Protein AF-A0A150MR92-F1 (afdb_monomer_lite)

Organism: Geobacillus stearothermophilus (NCBI:txid1422)

Secondary structure (DSSP, 8-state):
-EEEEGGG--TT-BBSS-EE-TTS-EEE-TTPBPPHHHHHHHHHTT--EEEE-

Radius of gyration: 9.84 Å; chains: 1; bounding box: 21×20×25 Å

Foldseek 3Di:
DDKDFLVPDDQQWFAQAFDADPVRHTPDGGGDGDDPVNSVVCVVSVNTITHTD

pLDDT: mean 95.15, std 2.65, range [84.69, 97.81]

Structure (mmCIF, N/CA/C/O backbone):
data_AF-A0A150MR92-F1
#
_entry.id   AF-A0A150MR92-F1
#
loop_
_atom_site.group_PDB
_atom_site.id
_atom_site.type_symbol
_atom_site.label_atom_id
_atom_site.label_alt_id
_atom_site.label_comp_id
_atom_site.label_asym_id
_atom_site.label_entity_id
_atom_site.label_seq_id
_atom_site.pdbx_PDB_ins_code
_atom_site.Cartn_x
_atom_site.Cartn_y
_atom_site.Cartn_z
_atom_site.occupancy
_atom_site.B_iso_or_equiv
_atom_site.auth_seq_id
_atom_site.auth_comp_id
_atom_site.auth_asym_id
_atom_site.auth_atom_id
_atom_site.pdbx_PDB_model_num
ATOM 1 N N . MET A 1 1 ? -7.176 14.325 -0.629 1.00 84.69 1 MET A N 1
ATOM 2 C CA . MET A 1 1 ? -6.102 13.440 -1.133 1.00 84.69 1 MET A CA 1
ATOM 3 C C . MET A 1 1 ? -4.763 13.931 -0.626 1.00 84.69 1 MET A C 1
ATOM 5 O O . MET A 1 1 ? -4.405 15.075 -0.884 1.00 84.69 1 MET A O 1
ATOM 9 N N . ARG A 1 2 ? -4.037 13.082 0.101 1.00 93.12 2 ARG A N 1
ATOM 10 C CA . ARG A 1 2 ? -2.763 13.428 0.738 1.00 93.12 2 ARG A CA 1
ATOM 11 C C . ARG A 1 2 ? -1.659 12.494 0.249 1.00 93.12 2 ARG A C 1
ATOM 13 O O . ARG A 1 2 ? -1.748 11.287 0.463 1.00 93.12 2 ARG A O 1
ATOM 20 N N . LYS A 1 3 ? -0.623 13.047 -0.389 1.00 96.12 3 LYS A N 1
ATOM 21 C CA . LYS A 1 3 ? 0.607 12.310 -0.719 1.00 96.12 3 LYS A CA 1
ATOM 22 C C . LYS A 1 3 ? 1.471 12.225 0.532 1.00 96.12 3 LYS A C 1
ATOM 24 O O . LYS A 1 3 ? 1.797 13.258 1.111 1.00 96.12 3 LYS A O 1
ATOM 29 N N . ILE A 1 4 ? 1.856 11.021 0.935 1.00 97.31 4 ILE A N 1
ATOM 30 C CA . ILE A 1 4 ? 2.761 10.817 2.069 1.00 97.31 4 ILE A CA 1
ATOM 31 C C . ILE A 1 4 ? 3.884 9.858 1.698 1.00 97.31 4 ILE A C 1
ATOM 33 O O . ILE A 1 4 ? 3.713 9.005 0.826 1.00 97.31 4 ILE A O 1
ATOM 37 N N . HIS A 1 5 ? 5.027 9.997 2.369 1.00 97.44 5 HIS A N 1
ATOM 38 C CA . HIS A 1 5 ? 6.060 8.969 2.333 1.00 97.44 5 HIS A CA 1
ATOM 39 C C . HIS A 1 5 ? 5.566 7.722 3.081 1.00 97.44 5 HIS A C 1
ATOM 41 O O . HIS A 1 5 ? 4.883 7.844 4.101 1.00 97.44 5 HIS A O 1
ATOM 47 N N . ILE A 1 6 ? 5.907 6.528 2.597 1.00 96.06 6 ILE A N 1
ATOM 48 C CA . ILE A 1 6 ? 5.372 5.264 3.116 1.00 96.06 6 ILE A CA 1
ATOM 49 C C . ILE A 1 6 ? 5.728 5.012 4.585 1.00 96.06 6 ILE A C 1
ATOM 51 O O . ILE A 1 6 ? 4.966 4.371 5.300 1.00 96.06 6 ILE A O 1
ATOM 55 N N . SER A 1 7 ? 6.841 5.577 5.065 1.00 96.19 7 SER A N 1
ATOM 56 C CA . SER A 1 7 ? 7.234 5.513 6.480 1.00 96.19 7 SER A CA 1
ATOM 57 C C . SER A 1 7 ? 6.250 6.217 7.419 1.00 96.19 7 SER A C 1
ATOM 59 O O . SER A 1 7 ? 6.284 5.979 8.621 1.00 96.19 7 SER A O 1
ATOM 61 N N . HIS A 1 8 ? 5.393 7.097 6.893 1.00 96.75 8 HIS A N 1
ATOM 62 C CA . HIS A 1 8 ? 4.359 7.796 7.657 1.00 96.75 8 HIS A CA 1
ATOM 63 C C . HIS A 1 8 ? 2.975 7.151 7.517 1.00 96.75 8 HIS A C 1
ATOM 65 O O . HIS A 1 8 ? 2.032 7.619 8.157 1.00 96.75 8 HIS A O 1
ATOM 71 N N . ALA A 1 9 ? 2.842 6.111 6.687 1.00 96.25 9 ALA A N 1
ATOM 72 C CA . ALA A 1 9 ? 1.598 5.372 6.534 1.00 96.25 9 ALA A CA 1
ATOM 73 C C . ALA A 1 9 ? 1.303 4.563 7.798 1.00 96.25 9 ALA A C 1
ATOM 75 O O . ALA A 1 9 ? 2.204 3.998 8.421 1.00 96.25 9 ALA A O 1
ATOM 76 N N . LYS A 1 10 ? 0.028 4.492 8.170 1.00 97.19 10 LYS A N 1
ATOM 77 C CA . LYS A 1 10 ? -0.442 3.788 9.360 1.00 97.19 10 LYS A CA 1
ATOM 78 C C . LYS A 1 10 ? -1.503 2.768 8.986 1.00 97.19 10 LYS A C 1
ATOM 80 O O . LYS A 1 10 ? -2.274 2.948 8.045 1.00 97.19 10 LYS A O 1
ATOM 85 N N . SER A 1 11 ? -1.563 1.684 9.754 1.00 97.50 11 SER A N 1
ATOM 86 C CA . SER A 1 11 ? -2.657 0.725 9.620 1.00 97.50 11 SER A CA 1
ATOM 87 C C . SER A 1 11 ? -3.996 1.438 9.817 1.00 97.50 11 SER A C 1
ATOM 89 O O . SER A 1 11 ? -4.166 2.178 10.783 1.00 97.50 11 SER A O 1
ATOM 91 N N . GLY A 1 12 ? -4.943 1.201 8.913 1.00 97.31 12 GLY A N 1
ATOM 92 C CA . GLY A 1 12 ? -6.241 1.877 8.885 1.00 97.31 12 GLY A CA 1
ATOM 93 C C . GLY A 1 12 ? -6.363 2.968 7.819 1.00 97.31 12 GLY A C 1
ATOM 94 O O . GLY A 1 12 ? -7.491 3.253 7.406 1.00 97.31 12 GLY A O 1
ATOM 95 N N . ASP A 1 13 ? -5.240 3.506 7.330 1.00 97.06 13 ASP A N 1
ATOM 96 C CA . ASP A 1 13 ? -5.216 4.460 6.218 1.00 97.06 13 ASP A CA 1
ATOM 97 C C . ASP A 1 13 ? -5.860 3.853 4.963 1.00 97.06 13 ASP A C 1
ATOM 99 O O . ASP A 1 13 ? -5.730 2.657 4.706 1.00 97.06 13 ASP A O 1
ATOM 103 N N . VAL A 1 14 ? -6.554 4.664 4.165 1.00 97.62 14 VAL A N 1
ATOM 104 C CA . VAL A 1 14 ? -7.269 4.195 2.968 1.00 97.62 14 VAL A CA 1
ATOM 105 C C . VAL A 1 14 ? -6.610 4.754 1.715 1.00 97.62 14 VAL A C 1
ATOM 107 O O . VAL A 1 14 ? -6.459 5.969 1.586 1.00 97.62 14 VAL A O 1
ATOM 110 N N . LEU A 1 15 ? -6.250 3.874 0.776 1.00 96.94 15 LEU A N 1
ATOM 111 C CA . LEU A 1 15 ? -5.687 4.274 -0.514 1.00 96.94 15 LEU A CA 1
ATOM 112 C C . LEU A 1 15 ? -6.682 5.121 -1.312 1.00 96.94 15 LEU A C 1
ATOM 114 O O . LEU A 1 15 ? -7.826 4.724 -1.540 1.00 96.94 15 LEU A O 1
ATOM 118 N N . ALA A 1 16 ? -6.227 6.279 -1.779 1.00 97.25 16 ALA A N 1
ATOM 119 C CA . ALA A 1 16 ? -7.031 7.186 -2.593 1.00 97.25 16 ALA A CA 1
ATOM 120 C C . ALA A 1 16 ? -6.989 6.860 -4.092 1.00 97.25 16 ALA A C 1
ATOM 122 O O . ALA A 1 16 ? -7.874 7.290 -4.830 1.00 97.25 16 ALA A O 1
ATOM 123 N N . VAL A 1 17 ? -5.973 6.118 -4.538 1.00 96.25 17 VAL A N 1
ATOM 124 C CA . VAL A 1 17 ? -5.736 5.744 -5.940 1.00 96.25 17 VAL A CA 1
ATOM 125 C C . VAL A 1 17 ? -5.267 4.295 -6.027 1.00 96.25 17 VAL A C 1
ATOM 127 O O . VAL A 1 17 ? -4.759 3.756 -5.041 1.00 96.25 17 VAL A O 1
ATOM 130 N N . ASP A 1 18 ? -5.421 3.692 -7.203 1.00 96.31 18 ASP A N 1
ATOM 131 C CA . ASP A 1 18 ? -4.819 2.395 -7.498 1.00 96.31 18 ASP A CA 1
ATOM 132 C C . ASP A 1 18 ? -3.292 2.510 -7.465 1.00 96.31 18 ASP A C 1
ATOM 134 O O . ASP A 1 18 ? -2.700 3.469 -7.968 1.00 96.31 18 ASP A O 1
ATOM 138 N N . LEU A 1 19 ? -2.651 1.517 -6.861 1.00 94.50 19 LEU A N 1
ATOM 139 C CA . LEU A 1 19 ? -1.209 1.373 -6.840 1.00 94.50 19 LEU A CA 1
ATOM 140 C C . LEU A 1 19 ? -0.810 0.316 -7.866 1.00 94.50 19 LEU A C 1
ATOM 142 O O . LEU A 1 19 ? -1.288 -0.816 -7.800 1.00 94.50 19 LEU A O 1
ATOM 146 N N . PHE A 1 20 ? 0.093 0.664 -8.775 1.00 92.75 20 PHE A N 1
ATOM 147 C CA . PHE A 1 20 ? 0.555 -0.226 -9.837 1.00 92.75 20 PHE A CA 1
ATOM 148 C C . PHE A 1 20 ? 1.999 -0.667 -9.594 1.00 92.75 20 PHE A C 1
ATOM 150 O O . PHE A 1 20 ? 2.818 0.090 -9.070 1.00 92.75 20 PHE A O 1
ATOM 157 N N . ALA A 1 21 ?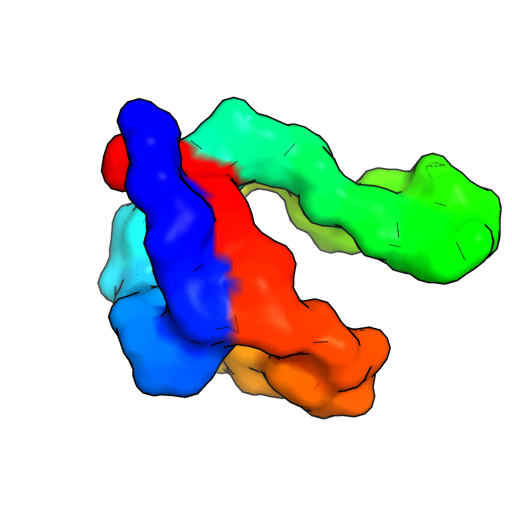 2.318 -1.897 -9.979 1.00 90.12 21 ALA A N 1
ATOM 158 C CA . ALA A 1 21 ? 3.689 -2.371 -10.091 1.00 90.12 21 ALA A CA 1
ATOM 159 C C . ALA A 1 21 ? 4.339 -1.844 -11.379 1.00 90.12 21 ALA A C 1
ATOM 161 O O . ALA A 1 21 ? 3.664 -1.392 -12.302 1.00 90.12 21 ALA A O 1
ATOM 162 N N . ALA A 1 22 ? 5.665 -1.971 -11.475 1.00 88.44 22 ALA A N 1
ATOM 163 C CA . ALA A 1 22 ? 6.425 -1.542 -12.652 1.00 88.44 22 ALA A CA 1
ATOM 164 C C . ALA A 1 22 ? 5.987 -2.239 -13.957 1.00 88.44 22 ALA A C 1
ATOM 166 O O . ALA A 1 22 ? 6.144 -1.679 -15.035 1.00 88.44 22 ALA A O 1
ATOM 167 N N . ASN A 1 23 ? 5.409 -3.440 -13.863 1.00 91.12 23 ASN A N 1
ATOM 168 C CA . ASN A 1 23 ? 4.858 -4.182 -15.000 1.00 91.12 23 ASN A CA 1
ATOM 169 C C . ASN A 1 23 ? 3.416 -3.774 -15.375 1.00 91.12 23 ASN A C 1
ATOM 171 O O . ASN A 1 23 ? 2.795 -4.448 -16.190 1.00 91.12 23 ASN A O 1
ATOM 175 N N . GLY A 1 24 ? 2.850 -2.739 -14.747 1.00 91.25 24 GLY A N 1
ATOM 176 C CA . GLY A 1 24 ? 1.488 -2.261 -15.001 1.00 91.25 24 GLY A CA 1
ATOM 177 C C . GLY A 1 24 ? 0.377 -3.048 -14.298 1.00 91.25 24 GLY A C 1
ATOM 178 O O . GLY A 1 24 ? -0.786 -2.666 -14.388 1.00 91.25 24 GLY A O 1
ATOM 179 N N . SER A 1 25 ? 0.700 -4.119 -13.567 1.00 92.94 25 SER A N 1
ATOM 180 C CA . SER A 1 25 ? -0.294 -4.843 -12.761 1.00 92.94 25 SER A CA 1
ATOM 181 C C . SER A 1 25 ? -0.721 -4.039 -11.528 1.00 92.94 25 SER A C 1
ATOM 183 O O . SER A 1 25 ? 0.077 -3.297 -10.951 1.00 92.94 25 SER A O 1
ATOM 185 N N . VAL A 1 26 ? -1.976 -4.190 -11.100 1.00 92.31 26 VAL A N 1
ATOM 186 C CA . VAL A 1 26 ? -2.476 -3.569 -9.863 1.00 92.31 26 VAL A CA 1
ATOM 187 C C . VAL A 1 26 ? -1.886 -4.301 -8.655 1.00 92.31 26 VAL A C 1
ATOM 189 O O . VAL A 1 26 ? -2.083 -5.502 -8.491 1.00 92.31 26 VAL A O 1
ATOM 192 N N . LEU A 1 27 ? -1.181 -3.570 -7.790 1.00 91.81 27 LEU A N 1
ATOM 193 C CA . LEU A 1 27 ? -0.713 -4.051 -6.486 1.00 91.81 27 LEU A CA 1
ATOM 194 C C . LEU A 1 27 ? -1.810 -3.950 -5.430 1.00 91.81 27 LEU A C 1
ATOM 196 O O . LEU A 1 27 ? -2.015 -4.886 -4.664 1.00 91.81 27 LEU A O 1
ATOM 200 N N . LEU A 1 28 ? -2.479 -2.799 -5.372 1.00 95.00 28 LEU A N 1
ATOM 201 C CA . LEU A 1 28 ? -3.584 -2.525 -4.461 1.00 95.00 28 LEU A CA 1
ATOM 202 C C . LEU A 1 28 ? -4.546 -1.554 -5.129 1.00 95.00 28 LEU A C 1
ATOM 204 O O . LEU A 1 28 ? -4.123 -0.524 -5.648 1.00 95.00 28 LEU A O 1
ATOM 208 N N . SER A 1 29 ? -5.835 -1.855 -5.077 1.00 96.50 29 SER A N 1
ATOM 209 C CA . SER A 1 29 ? -6.855 -0.954 -5.599 1.00 96.50 29 SER A CA 1
ATOM 210 C C . SER A 1 29 ? -7.136 0.213 -4.650 1.00 96.50 29 SER A C 1
ATOM 212 O O . SER A 1 29 ? -6.942 0.139 -3.431 1.00 96.50 29 SER A O 1
ATOM 214 N N . ARG A 1 30 ? -7.668 1.293 -5.212 1.00 96.94 30 ARG A N 1
ATOM 215 C CA . ARG A 1 30 ? -8.290 2.395 -4.487 1.00 96.94 30 ARG A CA 1
ATOM 216 C C . ARG A 1 30 ? -9.324 1.861 -3.496 1.00 96.94 30 ARG A C 1
ATOM 218 O O . ARG A 1 30 ? -10.066 0.926 -3.782 1.00 96.94 30 ARG A O 1
ATOM 225 N N . GLY A 1 31 ? -9.405 2.499 -2.331 1.00 96.69 31 GLY A N 1
ATOM 226 C CA . GLY A 1 31 ? -10.344 2.134 -1.272 1.00 96.69 31 GLY A CA 1
ATOM 227 C C . GLY A 1 31 ? -9.850 1.005 -0.370 1.00 96.69 31 GLY A C 1
ATOM 228 O O . GLY A 1 31 ? -10.457 0.761 0.672 1.00 96.69 31 GLY A O 1
ATOM 229 N N . VAL A 1 32 ? -8.726 0.358 -0.699 1.00 96.69 32 VAL A N 1
ATOM 230 C CA . VAL A 1 32 ? -8.111 -0.619 0.200 1.00 96.69 32 VAL A CA 1
ATOM 231 C C . VAL A 1 32 ? -7.644 0.074 1.477 1.00 96.69 32 VAL A C 1
ATOM 233 O O . VAL A 1 32 ? -6.894 1.053 1.449 1.00 96.69 32 VAL A O 1
ATOM 236 N N . ARG A 1 33 ? -8.068 -0.486 2.611 1.00 97.81 33 ARG A N 1
ATOM 237 C CA . ARG A 1 33 ? -7.554 -0.138 3.932 1.00 97.81 33 ARG A CA 1
ATOM 238 C C . ARG A 1 33 ? -6.205 -0.817 4.152 1.00 97.81 33 ARG A C 1
ATOM 240 O O . ARG A 1 33 ? -6.090 -2.041 4.094 1.00 97.81 33 ARG A O 1
ATOM 247 N N . LEU A 1 34 ? -5.182 -0.012 4.404 1.00 96.81 34 LEU A N 1
ATOM 248 C CA . LEU A 1 34 ? -3.821 -0.464 4.618 1.00 96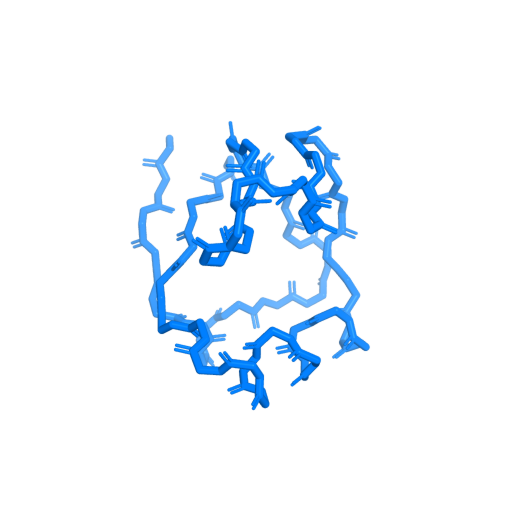.81 34 LEU A CA 1
ATOM 249 C C . LEU A 1 34 ? -3.701 -1.202 5.946 1.00 96.81 34 LEU A C 1
ATOM 251 O O . LEU A 1 34 ? -4.152 -0.731 6.988 1.00 96.81 34 LEU A O 1
ATOM 255 N N . THR A 1 35 ? -3.050 -2.358 5.895 1.00 97.69 35 THR A N 1
ATOM 256 C CA . THR A 1 35 ? -2.594 -3.097 7.071 1.00 97.69 35 THR A CA 1
ATOM 257 C C . THR A 1 35 ? -1.090 -2.895 7.236 1.00 97.69 35 THR A C 1
ATOM 259 O O . THR A 1 35 ? -0.391 -2.535 6.284 1.00 97.69 35 THR A O 1
ATOM 262 N N . ASN A 1 36 ? -0.553 -3.205 8.417 1.00 97.44 36 ASN A N 1
ATOM 263 C CA . ASN A 1 36 ? 0.901 -3.230 8.623 1.00 97.44 36 ASN A CA 1
ATOM 264 C C . ASN A 1 36 ? 1.619 -4.168 7.632 1.00 97.44 36 ASN A C 1
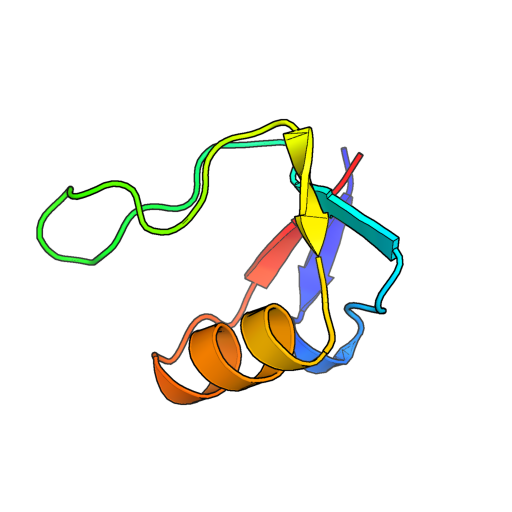ATOM 266 O O . ASN A 1 36 ? 2.738 -3.878 7.209 1.00 97.44 36 ASN A O 1
ATOM 270 N N . GLY A 1 37 ? 0.968 -5.268 7.228 1.00 96.81 37 GLY A N 1
ATOM 271 C CA . GLY A 1 37 ? 1.491 -6.195 6.221 1.00 96.81 37 GLY A CA 1
ATOM 272 C C . GLY A 1 37 ? 1.620 -5.548 4.843 1.00 96.81 37 GLY A C 1
ATOM 273 O O . GLY A 1 37 ? 2.673 -5.657 4.215 1.00 96.81 37 GLY A O 1
ATOM 274 N N . TYR A 1 38 ? 0.597 -4.807 4.405 1.00 95.75 38 TYR A N 1
ATOM 275 C CA . TYR A 1 38 ? 0.662 -4.044 3.157 1.00 95.75 38 TYR A CA 1
ATOM 276 C C . TYR A 1 38 ? 1.749 -2.977 3.206 1.00 95.75 38 TYR A C 1
ATOM 278 O O . TYR A 1 38 ? 2.593 -2.949 2.318 1.00 95.75 38 TYR A O 1
ATOM 286 N N . ILE A 1 39 ? 1.794 -2.158 4.259 1.00 97.00 39 ILE A N 1
ATOM 287 C CA . ILE A 1 39 ? 2.793 -1.085 4.397 1.00 97.00 39 ILE A CA 1
ATOM 288 C C . ILE A 1 39 ? 4.215 -1.658 4.319 1.00 97.00 39 ILE A C 1
ATOM 290 O O . ILE A 1 39 ? 5.043 -1.158 3.557 1.00 97.00 39 ILE A O 1
ATOM 294 N N . ARG A 1 40 ? 4.485 -2.758 5.037 1.00 97.06 40 ARG A N 1
ATOM 295 C CA . ARG A 1 40 ? 5.782 -3.446 4.989 1.00 97.06 40 ARG A CA 1
ATOM 296 C C . ARG A 1 40 ? 6.095 -3.990 3.595 1.00 97.06 40 ARG A C 1
ATOM 298 O O . ARG A 1 40 ? 7.198 -3.773 3.104 1.00 97.06 40 ARG A O 1
ATOM 305 N N . SER A 1 41 ? 5.148 -4.682 2.960 1.00 95.19 41 SER A N 1
ATOM 306 C CA . SER A 1 41 ? 5.354 -5.277 1.633 1.00 95.19 41 SER A CA 1
ATOM 307 C C . SER A 1 41 ? 5.620 -4.215 0.565 1.00 95.19 41 SER A C 1
ATOM 309 O O . SER A 1 41 ? 6.524 -4.363 -0.253 1.00 95.19 41 SER A O 1
ATOM 311 N N . LEU A 1 42 ? 4.878 -3.109 0.603 1.00 94.38 42 LEU A N 1
ATOM 312 C CA . LEU A 1 42 ? 5.062 -1.979 -0.300 1.00 94.38 42 LEU A CA 1
ATOM 313 C C . LEU A 1 42 ? 6.433 -1.315 -0.107 1.00 94.38 42 LEU A C 1
ATOM 315 O O . LEU A 1 42 ? 7.126 -1.068 -1.093 1.00 94.38 42 LEU A O 1
ATOM 319 N N . ALA A 1 43 ? 6.867 -1.100 1.139 1.00 95.25 43 ALA A N 1
ATOM 320 C CA . ALA A 1 43 ? 8.194 -0.555 1.426 1.00 95.25 43 ALA A CA 1
ATOM 321 C C . ALA A 1 43 ? 9.313 -1.484 0.917 1.00 95.25 43 ALA A C 1
ATOM 323 O O . ALA A 1 43 ? 10.262 -1.022 0.289 1.00 95.25 43 ALA A O 1
ATOM 324 N N . GLN A 1 44 ? 9.170 -2.803 1.104 1.00 95.19 44 GLN A N 1
ATOM 325 C CA . GLN A 1 44 ? 10.105 -3.807 0.573 1.00 95.19 44 GLN A CA 1
ATOM 326 C C . GLN A 1 44 ? 10.144 -3.839 -0.961 1.00 95.19 44 GLN A C 1
ATOM 328 O O . GLN A 1 44 ? 11.185 -4.129 -1.542 1.00 95.19 44 GLN A O 1
ATOM 333 N N . LYS A 1 45 ? 9.029 -3.516 -1.626 1.00 92.12 45 LYS A N 1
ATOM 334 C CA . LYS A 1 45 ? 8.943 -3.365 -3.088 1.00 92.12 45 LYS A CA 1
ATOM 335 C C . LYS A 1 45 ? 9.472 -2.015 -3.592 1.00 92.12 45 LYS A C 1
ATOM 337 O O . LYS A 1 45 ? 9.390 -1.749 -4.786 1.00 92.12 45 LYS A O 1
ATOM 342 N N . GLY A 1 46 ? 9.998 -1.164 -2.707 1.00 93.50 46 GLY A N 1
ATOM 343 C CA . GLY A 1 46 ? 10.568 0.137 -3.061 1.00 93.50 46 GLY A CA 1
ATOM 344 C C . GLY A 1 46 ? 9.537 1.250 -3.263 1.00 93.50 46 GLY A C 1
ATOM 345 O O . GLY A 1 46 ? 9.880 2.307 -3.790 1.00 93.50 46 GLY A O 1
ATOM 346 N N . VAL A 1 47 ? 8.280 1.055 -2.852 1.00 93.94 47 VAL A N 1
ATOM 347 C CA . VAL A 1 47 ? 7.256 2.106 -2.928 1.00 93.94 47 VAL A CA 1
ATOM 348 C C . VAL A 1 47 ? 7.576 3.179 -1.895 1.00 93.94 47 VAL A C 1
ATOM 350 O O . VAL A 1 47 ? 7.489 2.933 -0.698 1.00 93.94 47 VAL A O 1
ATOM 353 N N . GLN A 1 48 ? 7.933 4.377 -2.356 1.00 95.44 48 GLN A N 1
ATOM 354 C CA . GLN A 1 48 ? 8.322 5.483 -1.474 1.00 95.44 48 GLN A CA 1
ATOM 355 C C . GLN A 1 48 ? 7.141 6.363 -1.070 1.00 95.44 48 GLN A C 1
ATOM 357 O O . GLN A 1 48 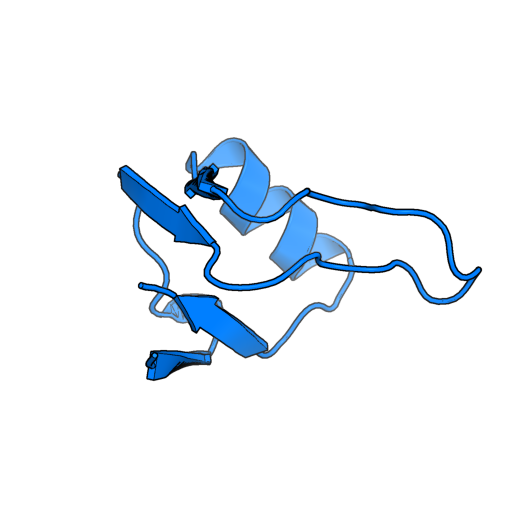? 7.075 6.820 0.067 1.00 95.44 48 GLN A O 1
ATOM 362 N N . TYR A 1 49 ? 6.195 6.600 -1.980 1.00 96.38 49 TYR A N 1
ATOM 363 C CA . TYR A 1 49 ? 5.070 7.504 -1.751 1.00 96.38 49 TYR A CA 1
ATOM 364 C C . TYR A 1 49 ? 3.744 6.846 -2.103 1.00 96.38 49 TYR A C 1
ATOM 366 O O . TYR A 1 49 ? 3.639 6.139 -3.102 1.00 96.38 49 TYR A O 1
ATOM 374 N N . ILE A 1 50 ? 2.723 7.137 -1.301 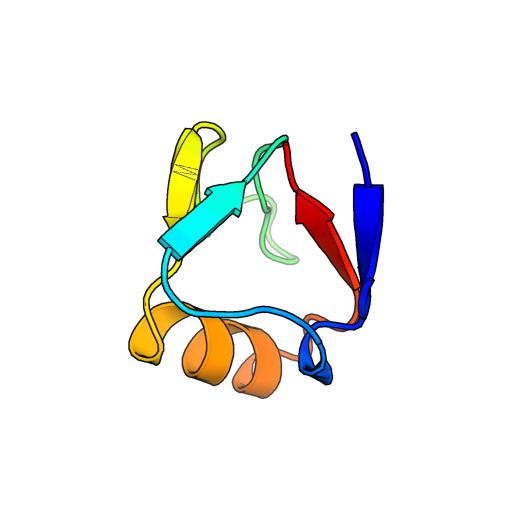1.00 96.12 50 ILE A N 1
ATOM 375 C CA . ILE A 1 50 ? 1.347 6.686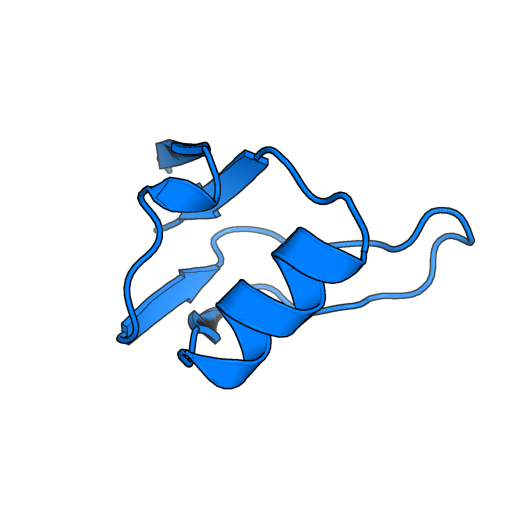 -1.517 1.00 96.12 50 ILE A CA 1
ATOM 376 C C . ILE A 1 50 ? 0.372 7.855 -1.355 1.00 96.12 50 ILE A C 1
ATOM 378 O O . ILE A 1 50 ? 0.676 8.847 -0.685 1.00 96.12 50 ILE A O 1
ATOM 382 N N . TYR A 1 51 ? -0.804 7.731 -1.968 1.00 97.12 51 TYR A N 1
ATOM 383 C CA . TYR A 1 51 ? -1.887 8.705 -1.852 1.00 97.12 51 TYR A CA 1
ATOM 384 C C . TYR A 1 51 ? -2.999 8.134 -0.983 1.00 97.12 51 TYR A C 1
ATOM 386 O O . TYR A 1 51 ? -3.525 7.060 -1.273 1.00 97.12 51 TYR A O 1
ATOM 394 N N . LEU A 1 52 ? -3.364 8.869 0.061 1.00 95.94 52 LEU A N 1
ATOM 395 C CA . LEU A 1 52 ? -4.399 8.483 1.015 1.00 95.94 52 LEU A CA 1
ATOM 396 C C . LEU A 1 52 ? -5.599 9.431 0.960 1.00 95.94 52 LEU A C 1
ATOM 398 O O . LEU A 1 52 ? -5.448 10.606 0.583 1.00 95.94 52 LEU A O 1
ATOM 402 N N . ASN A 1 53 ? -6.777 8.898 1.299 1.00 91.56 53 ASN A N 1
ATOM 403 C CA . ASN A 1 53 ? -8.001 9.682 1.487 1.00 91.56 53 ASN A CA 1
ATOM 404 C C . ASN A 1 53 ? -7.948 10.472 2.791 1.00 91.56 53 ASN A C 1
ATOM 406 O O . ASN A 1 53 ? -7.478 9.908 3.804 1.00 91.56 53 ASN A O 1
#

Sequence (53 aa):
MRKIHISHAKSGDVLAVDLFAANGSVLLSRGVRLTNGYIRSLAQKGVQYIYLN